Protein AF-X0Q2G2-F1 (afdb_monomer_lite)

Organism: NCBI:txid1219028

Secondary structure (DSSP, 8-state):
-HHHHHHTEEEEEEEEEEEEEEE-SSSEEEEEEEEEEEEEETTEEEEEEEEEEEEEEEETTEEEEEEEEEEEEEEEETTTGGGTTTSSS-B--TTS--B--SS----

Foldseek 3Di:
DVVVVVVQWDDKDKAWPD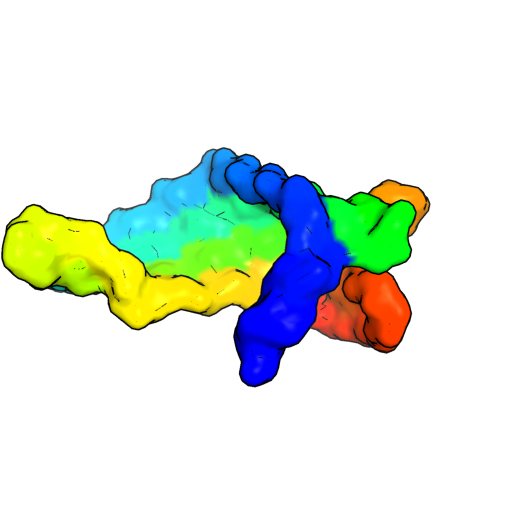KDWAAPDPFKIWIKTKIWMWTDGPNFIKIFIWIWTFIWGQDPNDIDTPDIDIWGQAMDTPVCQVCLLVDQQRYYDPPDDGHHTPDDHDD

InterPro domains:
  IPR032710 NTF2-like domain superfamily [SSF54427] (2-103)
  IPR037401 SnoaL-like domain [PF13577] (1-69)

Structure (mmCIF, N/CA/C/O backbone):
data_AF-X0Q2G2-F1
#
_entry.id   AF-X0Q2G2-F1
#
loop_
_atom_site.group_PDB
_atom_site.id
_atom_site.type_symbol
_atom_site.label_atom_id
_atom_site.label_alt_id
_atom_site.label_comp_id
_atom_site.label_asym_id
_atom_site.label_entity_id
_atom_site.label_seq_id
_atom_site.pdbx_PDB_ins_code
_atom_site.Cartn_x
_atom_site.Cartn_y
_atom_site.Cartn_z
_atom_site.occupancy
_atom_site.B_iso_or_equiv
_atom_site.auth_seq_id
_atom_site.auth_comp_id
_atom_site.auth_asym_id
_atom_site.auth_atom_id
_atom_site.pdbx_PDB_model_num
ATOM 1 N N . MET A 1 1 ? 15.925 10.761 9.512 1.00 45.66 1 MET A N 1
ATOM 2 C CA . MET A 1 1 ? 15.847 9.767 8.418 1.00 45.66 1 MET A CA 1
ATOM 3 C C . MET A 1 1 ? 14.576 9.940 7.573 1.00 45.66 1 MET A C 1
ATOM 5 O O . MET A 1 1 ? 14.708 10.290 6.410 1.00 45.66 1 MET A O 1
ATOM 9 N N . ILE A 1 2 ? 13.365 9.871 8.153 1.00 50.22 2 ILE A N 1
ATOM 10 C CA . ILE A 1 2 ? 12.073 10.001 7.428 1.00 50.22 2 ILE A CA 1
ATOM 11 C C . ILE A 1 2 ? 11.890 11.330 6.660 1.00 50.22 2 ILE A C 1
ATOM 13 O O . ILE A 1 2 ? 11.411 11.327 5.530 1.00 50.22 2 ILE A O 1
ATOM 17 N N . ARG A 1 3 ? 12.300 12.482 7.219 1.00 51.12 3 ARG A N 1
ATOM 18 C CA . ARG A 1 3 ? 12.173 13.787 6.528 1.00 51.12 3 ARG A CA 1
ATOM 19 C C . ARG A 1 3 ? 12.999 13.892 5.238 1.00 51.12 3 ARG A C 1
ATOM 21 O O . ARG A 1 3 ? 12.538 14.525 4.299 1.00 51.12 3 ARG A O 1
ATOM 28 N N . ARG A 1 4 ? 14.191 13.280 5.183 1.00 50.66 4 ARG A N 1
ATOM 29 C CA . ARG A 1 4 ? 15.050 13.301 3.981 1.00 50.66 4 ARG A CA 1
ATOM 30 C C . ARG A 1 4 ? 14.464 12.450 2.857 1.00 50.66 4 ARG A C 1
ATOM 32 O O . ARG A 1 4 ? 14.446 12.913 1.729 1.00 50.66 4 ARG A O 1
ATOM 39 N N . ALA A 1 5 ? 13.926 11.271 3.178 1.00 57.47 5 ALA A N 1
ATOM 40 C CA . ALA A 1 5 ? 13.230 10.436 2.197 1.00 57.47 5 ALA A CA 1
ATOM 41 C C . ALA A 1 5 ? 12.002 11.158 1.608 1.00 57.47 5 ALA A C 1
ATOM 43 O O . ALA A 1 5 ? 11.805 11.160 0.401 1.00 57.47 5 ALA A O 1
ATOM 44 N N . ARG A 1 6 ? 11.229 11.873 2.442 1.00 62.50 6 ARG A N 1
ATOM 45 C CA . ARG A 1 6 ? 10.064 12.655 1.984 1.00 62.50 6 ARG A CA 1
ATOM 46 C C . ARG A 1 6 ? 10.424 13.880 1.144 1.00 62.50 6 ARG A C 1
ATOM 48 O O . ARG A 1 6 ? 9.609 14.281 0.328 1.00 62.50 6 ARG A O 1
ATOM 55 N N . ALA A 1 7 ? 11.613 14.459 1.319 1.00 68.44 7 ALA A N 1
ATOM 56 C CA . ALA A 1 7 ? 12.060 15.592 0.504 1.00 68.44 7 ALA A CA 1
ATOM 57 C C . ALA A 1 7 ? 12.280 15.214 -0.973 1.00 68.44 7 ALA A C 1
ATOM 59 O O . ALA A 1 7 ? 12.261 16.091 -1.828 1.00 68.44 7 ALA A O 1
ATOM 60 N N . ALA A 1 8 ? 12.476 13.923 -1.264 1.00 77.62 8 ALA A N 1
ATOM 61 C CA . ALA A 1 8 ? 12.633 13.408 -2.621 1.00 77.62 8 ALA A CA 1
ATOM 62 C C . ALA A 1 8 ? 11.297 13.059 -3.303 1.00 77.62 8 ALA A C 1
ATOM 64 O O . ALA A 1 8 ? 11.290 12.731 -4.491 1.00 77.62 8 ALA A O 1
ATOM 65 N N . PHE A 1 9 ? 10.178 13.101 -2.571 1.00 87.88 9 PHE A N 1
ATOM 66 C CA . PHE A 1 9 ? 8.851 12.838 -3.119 1.00 87.88 9 PHE A CA 1
ATOM 67 C C . PHE A 1 9 ? 8.176 14.144 -3.543 1.00 87.88 9 PHE A C 1
ATOM 69 O O . PHE A 1 9 ? 8.069 15.088 -2.762 1.00 87.88 9 PHE A O 1
ATOM 76 N N . GLY A 1 10 ? 7.716 14.173 -4.791 1.00 91.75 10 GLY A N 1
ATOM 77 C CA . GLY A 1 10 ? 6.781 15.166 -5.304 1.00 91.75 10 GLY A CA 1
ATOM 78 C C . GLY A 1 10 ? 5.335 14.746 -5.032 1.00 91.75 10 GLY A C 1
ATOM 79 O O . GLY A 1 10 ? 5.002 14.248 -3.956 1.00 91.75 10 GLY A O 1
ATOM 80 N N . THR A 1 11 ? 4.461 14.943 -6.019 1.00 94.44 11 THR A N 1
ATOM 81 C CA . THR A 1 11 ? 3.059 14.513 -5.947 1.00 94.44 11 THR A CA 1
ATOM 82 C C . THR A 1 11 ? 2.963 13.005 -5.737 1.00 94.44 11 THR A C 1
ATOM 84 O O . THR A 1 11 ? 3.644 12.230 -6.410 1.00 94.44 11 THR A O 1
ATOM 87 N N . THR A 1 12 ? 2.093 12.591 -4.817 1.00 94.62 12 THR A N 1
ATOM 88 C CA . THR A 1 12 ? 1.776 11.179 -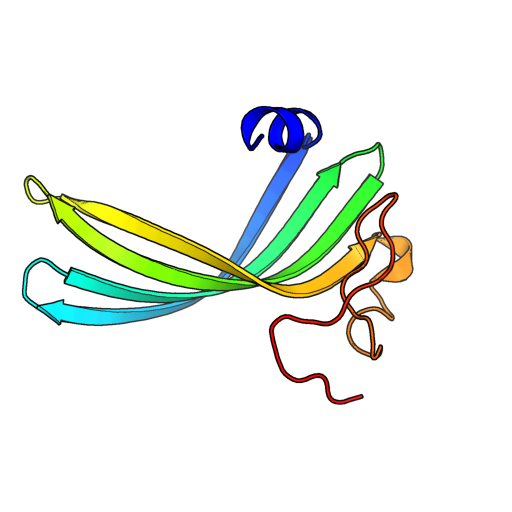4.599 1.00 94.62 12 THR A CA 1
ATOM 89 C C . THR A 1 12 ? 0.271 10.971 -4.658 1.00 94.62 12 THR A C 1
ATOM 91 O O . THR A 1 12 ? -0.489 11.790 -4.138 1.00 94.62 12 THR A O 1
ATOM 94 N N . LEU A 1 13 ? -0.155 9.888 -5.300 1.00 95.94 13 LEU A N 1
ATOM 95 C CA . LEU A 1 13 ? -1.534 9.427 -5.303 1.00 95.94 13 LEU A CA 1
ATOM 96 C C . LEU A 1 13 ? -1.559 8.047 -4.655 1.00 95.94 13 LEU A C 1
ATOM 98 O O . LEU A 1 13 ? -0.773 7.173 -5.011 1.00 95.94 13 LEU A O 1
ATOM 102 N N . HIS A 1 14 ? -2.463 7.862 -3.700 1.00 95.12 14 HIS A N 1
ATOM 103 C CA . HIS A 1 14 ? -2.743 6.564 -3.101 1.00 95.12 14 HIS A CA 1
ATOM 104 C C . HIS A 1 14 ? -4.211 6.247 -3.349 1.00 95.12 14 HIS A C 1
ATOM 106 O O . HIS A 1 14 ? -5.089 6.951 -2.847 1.00 95.12 14 HIS A O 1
ATOM 112 N N . THR A 1 15 ? -4.465 5.190 -4.112 1.00 97.31 15 THR A N 1
ATOM 113 C CA . THR A 1 15 ? -5.816 4.747 -4.460 1.00 97.31 15 THR A CA 1
ATOM 114 C C . THR A 1 15 ? -6.127 3.480 -3.670 1.00 97.31 15 THR A C 1
ATOM 116 O O . THR A 1 15 ? -5.626 2.407 -4.030 1.00 97.31 15 THR A O 1
ATOM 119 N N . PRO A 1 16 ? -6.902 3.575 -2.572 1.00 96.44 16 PRO A N 1
ATOM 120 C CA . PRO A 1 16 ? -7.337 2.399 -1.833 1.00 96.44 16 PRO A CA 1
ATOM 121 C C . PRO A 1 16 ? -8.336 1.594 -2.673 1.00 96.44 16 PRO A C 1
ATOM 123 O O . PRO A 1 16 ? -9.243 2.156 -3.281 1.00 96.44 16 PRO A O 1
ATOM 126 N N . HIS A 1 17 ? -8.169 0.273 -2.690 1.00 95.75 17 HIS A N 1
ATOM 127 C CA . HIS A 1 17 ? -9.076 -0.670 -3.360 1.00 95.75 17 HIS A CA 1
ATOM 128 C C . HIS A 1 17 ? -10.064 -1.286 -2.381 1.00 95.75 17 HIS A C 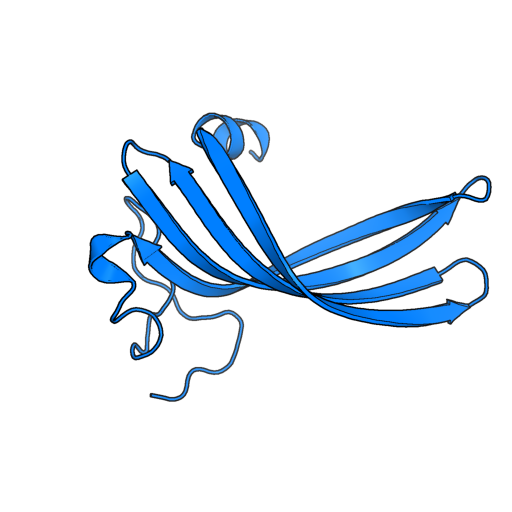1
ATOM 130 O O . HIS A 1 17 ? -11.237 -1.458 -2.696 1.00 95.75 17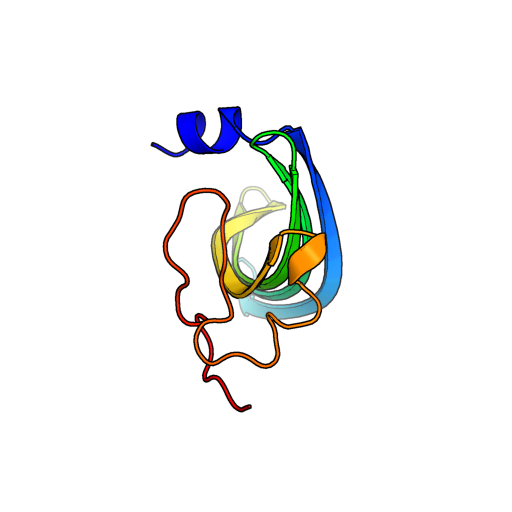 HIS A O 1
ATOM 136 N N . TYR A 1 18 ? -9.587 -1.609 -1.182 1.00 95.25 18 TYR A N 1
ATOM 137 C CA . TYR A 1 18 ? -10.413 -2.115 -0.099 1.00 95.25 18 TYR A CA 1
ATOM 138 C C . TYR A 1 18 ? -9.821 -1.711 1.245 1.00 95.25 18 TYR A C 1
ATOM 140 O O . TYR A 1 18 ? -8.620 -1.460 1.373 1.00 95.25 18 TYR A O 1
ATOM 148 N N . VAL A 1 19 ? -10.690 -1.690 2.247 1.00 96.81 19 VAL A N 1
ATOM 149 C CA . VAL A 1 19 ? -10.352 -1.449 3.644 1.00 96.81 19 VAL A CA 1
ATOM 150 C C . VAL A 1 19 ? -11.098 -2.500 4.455 1.00 96.81 19 VAL A C 1
ATOM 152 O O . VAL A 1 19 ? -12.323 -2.577 4.376 1.00 96.81 19 VAL A O 1
ATOM 155 N N . LEU A 1 20 ? -10.360 -3.320 5.197 1.00 98.06 20 LEU A N 1
ATOM 156 C CA . LEU A 1 20 ? -10.908 -4.224 6.202 1.00 98.06 20 LEU A CA 1
ATOM 157 C C . LEU A 1 20 ? -10.508 -3.688 7.575 1.00 98.06 20 LEU A C 1
ATOM 159 O O . LEU A 1 20 ? -9.329 -3.404 7.779 1.00 98.06 20 LEU A O 1
ATOM 163 N N . ILE A 1 21 ? -11.477 -3.524 8.475 1.00 98.31 21 ILE A N 1
ATOM 164 C CA . ILE A 1 21 ? -11.256 -3.059 9.848 1.00 98.31 21 ILE A CA 1
ATOM 165 C C . ILE A 1 21 ? -11.873 -4.075 10.797 1.00 98.31 21 ILE A C 1
ATOM 167 O O . ILE A 1 21 ? -13.063 -4.371 10.674 1.00 98.31 21 ILE A O 1
ATOM 171 N N . ASP A 1 22 ? -11.081 -4.532 11.760 1.00 98.50 22 ASP A N 1
ATOM 172 C CA . ASP A 1 22 ? -11.526 -5.397 12.847 1.00 98.50 22 ASP A CA 1
ATOM 173 C C . ASP A 1 22 ? -11.451 -4.618 14.166 1.00 98.50 22 ASP A C 1
ATOM 175 O O . ASP A 1 22 ? -10.380 -4.181 14.589 1.00 98.50 22 ASP A O 1
ATOM 179 N N . PHE A 1 23 ? -12.598 -4.419 14.819 1.00 98.38 23 PHE A N 1
ATOM 180 C CA . PHE A 1 23 ? -12.648 -3.806 16.148 1.00 98.38 23 PHE A CA 1
ATOM 181 C C . PHE A 1 23 ? -12.255 -4.845 17.198 1.00 98.38 23 PHE A C 1
ATOM 183 O O . PHE A 1 23 ? -12.881 -5.900 17.296 1.00 98.38 23 PHE A O 1
ATOM 190 N N . VAL A 1 24 ? -11.207 -4.544 17.964 1.00 98.25 24 VAL A N 1
ATOM 191 C CA . VAL A 1 24 ? -10.674 -5.426 19.012 1.00 98.25 24 VAL A CA 1
ATOM 192 C C . VAL A 1 24 ? -11.409 -5.178 20.328 1.00 98.25 24 VAL A C 1
ATOM 194 O O . VAL A 1 24 ? -11.785 -6.127 21.013 1.00 98.25 24 VAL A O 1
ATOM 197 N N . ASP A 1 25 ? -11.647 -3.907 20.649 1.00 98.31 25 ASP A N 1
ATOM 198 C CA . ASP A 1 25 ? -12.461 -3.445 21.772 1.00 98.31 25 ASP A CA 1
ATOM 199 C C . ASP A 1 25 ? -13.032 -2.039 21.476 1.00 98.31 25 ASP A C 1
ATOM 201 O O . ASP A 1 25 ? -13.005 -1.577 20.331 1.00 98.31 25 ASP A O 1
ATOM 205 N N . ASP A 1 26 ? -13.582 -1.366 22.491 1.00 98.25 26 ASP A N 1
ATOM 206 C CA . ASP A 1 26 ? -14.210 -0.043 22.358 1.00 98.25 26 ASP A CA 1
ATOM 207 C C . ASP A 1 26 ? -13.239 1.064 21.898 1.00 98.25 26 ASP A C 1
ATOM 209 O O . ASP A 1 26 ? -13.675 2.068 21.314 1.00 98.25 26 ASP A O 1
ATOM 213 N N . ASP A 1 27 ? -11.939 0.879 22.146 1.00 98.62 27 ASP A N 1
ATOM 214 C CA . ASP A 1 27 ? -10.892 1.875 21.936 1.00 98.62 27 ASP A CA 1
ATOM 215 C C . ASP A 1 27 ? -9.735 1.389 21.040 1.00 98.62 27 ASP A C 1
ATOM 217 O O . ASP A 1 27 ? -8.853 2.187 20.718 1.00 98.62 27 ASP A O 1
ATOM 221 N N . HIS A 1 28 ? -9.746 0.139 20.562 1.00 98.75 28 HIS A N 1
ATOM 222 C CA . HIS A 1 28 ? -8.724 -0.423 19.670 1.00 98.75 28 HIS A CA 1
ATOM 223 C C . HIS A 1 28 ? -9.315 -1.134 18.446 1.00 98.75 28 HIS A C 1
ATOM 225 O O . HIS A 1 28 ? -10.317 -1.847 18.525 1.00 98.75 28 HIS A O 1
ATOM 231 N N . 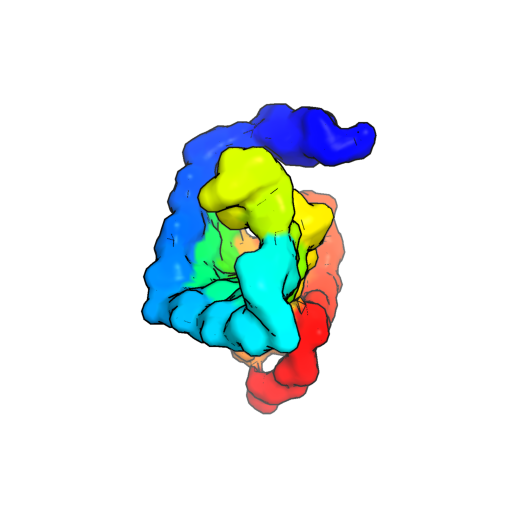ALA A 1 29 ? -8.648 -0.993 17.300 1.00 98.81 29 ALA A N 1
ATOM 232 C CA . ALA A 1 29 ? -8.976 -1.718 16.074 1.00 98.81 29 ALA A CA 1
ATOM 233 C C . ALA A 1 29 ? -7.716 -2.010 15.248 1.00 98.81 29 ALA A C 1
ATOM 235 O O . ALA A 1 29 ? -6.703 -1.324 15.385 1.00 98.81 29 ALA A O 1
ATOM 236 N N . THR A 1 30 ? -7.782 -2.992 14.356 1.00 98.75 30 THR A N 1
ATOM 237 C CA . THR A 1 30 ? -6.745 -3.262 13.351 1.00 98.75 30 THR A CA 1
ATOM 238 C C . THR A 1 30 ? -7.286 -3.014 11.947 1.00 98.75 30 THR A C 1
ATOM 240 O O . THR A 1 30 ? -8.497 -3.007 11.722 1.00 98.75 30 THR A O 1
ATOM 243 N N . GLY A 1 31 ? -6.389 -2.760 10.996 1.00 98.00 31 GLY A N 1
ATOM 244 C CA . GLY A 1 31 ? -6.739 -2.509 9.604 1.00 98.00 31 GLY A CA 1
ATOM 245 C C . GLY A 1 31 ? -5.844 -3.236 8.617 1.00 98.00 31 GLY A C 1
ATOM 246 O O . GLY A 1 31 ? -4.627 -3.310 8.794 1.00 98.00 31 GLY A O 1
ATOM 247 N N . LEU A 1 32 ? -6.457 -3.704 7.531 1.00 98.00 32 LEU A N 1
ATOM 248 C CA . LEU A 1 32 ? -5.762 -4.120 6.321 1.00 98.00 32 LEU A CA 1
ATOM 249 C C . LEU A 1 32 ? -6.301 -3.328 5.128 1.00 98.00 32 LEU A C 1
ATOM 251 O O . LEU A 1 32 ? -7.448 -3.504 4.711 1.00 98.00 32 LEU A O 1
ATOM 255 N N . VAL A 1 33 ? -5.453 -2.481 4.548 1.00 97.81 33 VAL A N 1
ATOM 256 C CA . VAL A 1 33 ? -5.818 -1.629 3.407 1.00 97.81 33 VAL A CA 1
ATOM 257 C C . VAL A 1 33 ? -5.002 -2.018 2.188 1.00 97.81 33 VAL A C 1
ATOM 259 O O . VAL A 1 33 ? -3.788 -1.835 2.171 1.00 97.81 33 VAL A O 1
ATOM 262 N N . GLY A 1 34 ? -5.658 -2.520 1.143 1.00 97.88 34 GLY A N 1
ATOM 263 C CA . GLY A 1 34 ? -5.020 -2.727 -0.157 1.00 97.88 34 GLY A CA 1
ATOM 264 C C . GLY A 1 34 ? -5.051 -1.443 -0.979 1.00 97.88 34 GLY A C 1
ATOM 265 O O . GLY A 1 34 ? -6.110 -0.829 -1.111 1.00 97.88 34 GLY A O 1
ATOM 266 N N . ALA A 1 35 ? -3.920 -1.037 -1.553 1.00 97.81 35 ALA A N 1
ATOM 267 C CA . ALA A 1 35 ? -3.833 0.190 -2.339 1.00 97.81 35 ALA A CA 1
ATOM 268 C C . ALA A 1 35 ? -2.869 0.061 -3.520 1.00 97.81 35 ALA A C 1
ATOM 270 O O . ALA A 1 35 ? -1.915 -0.715 -3.483 1.00 97.81 35 ALA A O 1
ATOM 271 N N . HIS A 1 36 ? -3.104 0.882 -4.539 1.00 97.56 36 HIS A N 1
ATOM 272 C CA . HIS A 1 36 ? -2.062 1.240 -5.494 1.00 97.56 36 HIS A CA 1
ATOM 273 C C . HIS A 1 36 ? -1.502 2.621 -5.165 1.00 97.56 36 HIS A C 1
ATOM 275 O O . HIS A 1 36 ? -2.206 3.466 -4.601 1.00 97.56 36 HIS A O 1
ATOM 281 N N . LEU A 1 37 ? -0.238 2.831 -5.520 1.00 96.44 37 LEU A N 1
ATOM 282 C CA . LEU A 1 37 ? 0.460 4.097 -5.359 1.00 96.44 37 LEU A CA 1
ATOM 283 C C . LEU A 1 37 ? 1.044 4.584 -6.681 1.00 96.44 37 LEU A C 1
ATOM 285 O O . LEU A 1 37 ? 1.528 3.792 -7.484 1.00 96.44 37 LEU A O 1
ATOM 289 N N . GLU A 1 38 ? 1.010 5.897 -6.867 1.00 97.12 38 GLU A N 1
ATOM 290 C CA . GLU A 1 38 ? 1.766 6.635 -7.873 1.00 97.12 38 GLU A CA 1
ATOM 291 C C . GLU A 1 38 ? 2.604 7.673 -7.140 1.00 97.12 38 GLU A C 1
ATOM 293 O O . GLU A 1 38 ? 2.075 8.485 -6.378 1.00 97.12 38 GLU A O 1
ATOM 298 N N . ILE A 1 39 ? 3.918 7.637 -7.327 1.00 95.56 39 ILE A N 1
ATOM 299 C CA . ILE A 1 39 ? 4.847 8.512 -6.614 1.00 95.56 39 ILE A CA 1
ATOM 300 C C . ILE A 1 39 ? 5.751 9.196 -7.629 1.00 95.56 39 ILE A C 1
ATOM 302 O O . ILE A 1 39 ? 6.536 8.536 -8.308 1.00 95.56 39 ILE A O 1
ATOM 306 N N . ALA A 1 40 ? 5.684 10.526 -7.691 1.00 95.44 40 ALA A N 1
ATOM 307 C CA . ALA A 1 40 ? 6.689 11.324 -8.377 1.00 95.44 40 ALA A CA 1
ATOM 308 C C . ALA A 1 40 ? 7.951 11.408 -7.508 1.00 95.44 40 ALA A C 1
ATOM 310 O O . ALA A 1 40 ? 7.895 11.865 -6.363 1.00 95.44 40 ALA A O 1
ATOM 311 N N . THR A 1 41 ? 9.098 10.978 -8.027 1.00 91.25 41 THR A N 1
ATOM 312 C CA . THR A 1 41 ? 10.378 11.023 -7.306 1.00 91.25 41 THR A CA 1
ATOM 313 C C . THR A 1 41 ? 11.554 10.931 -8.265 1.00 91.25 41 THR A C 1
ATOM 315 O O . THR A 1 41 ? 11.433 10.298 -9.305 1.00 91.25 41 THR A O 1
ATOM 318 N N . GLY A 1 42 ? 12.678 11.591 -7.969 1.00 85.56 42 GLY A N 1
ATOM 319 C CA . GLY A 1 42 ? 13.892 11.486 -8.796 1.00 85.56 42 GLY A CA 1
ATOM 320 C C . GLY A 1 42 ? 13.703 11.840 -10.282 1.00 85.56 42 GLY A C 1
ATOM 321 O O . GLY A 1 42 ? 14.417 11.318 -11.127 1.00 85.56 42 GLY A O 1
ATOM 322 N N . GLY A 1 43 ? 12.714 12.676 -10.625 1.00 89.06 43 GLY A N 1
ATOM 323 C CA . GLY A 1 43 ? 12.381 13.000 -12.021 1.00 89.06 43 GLY A CA 1
ATOM 324 C C . GLY A 1 43 ? 11.628 11.899 -12.783 1.00 89.06 43 GLY A C 1
ATOM 325 O O . GLY A 1 43 ? 11.473 12.006 -13.995 1.00 89.06 43 GLY A O 1
ATOM 326 N N . THR A 1 44 ? 11.144 10.866 -12.092 1.00 92.44 44 THR A N 1
ATOM 327 C CA . THR A 1 44 ? 10.381 9.747 -12.658 1.00 92.44 44 THR A CA 1
ATOM 328 C C . THR A 1 44 ? 9.098 9.480 -11.861 1.00 92.44 44 THR A C 1
ATOM 330 O O . THR A 1 44 ? 8.847 10.097 -10.821 1.00 92.44 44 THR A O 1
ATOM 333 N N . THR A 1 45 ? 8.275 8.561 -12.364 1.00 95.88 45 THR A N 1
ATOM 334 C CA . THR A 1 45 ? 7.071 8.064 -11.693 1.00 95.88 45 THR A CA 1
ATOM 335 C C . THR A 1 45 ? 7.271 6.608 -11.316 1.00 95.88 45 THR A C 1
ATOM 337 O O . THR A 1 45 ? 7.661 5.781 -12.141 1.00 95.88 45 THR A O 1
ATOM 340 N N . VAL A 1 46 ? 6.952 6.298 -10.069 1.00 96.19 46 VAL A N 1
ATOM 341 C CA . VAL A 1 46 ? 6.884 4.943 -9.537 1.00 96.19 46 VAL A CA 1
ATOM 342 C C . VAL A 1 46 ? 5.418 4.537 -9.417 1.00 96.19 46 VAL A C 1
ATOM 344 O O . VAL A 1 46 ? 4.631 5.295 -8.853 1.00 96.19 46 VAL A O 1
ATOM 347 N N . PHE A 1 47 ? 5.067 3.348 -9.910 1.00 97.69 47 PHE A N 1
ATOM 348 C CA . PHE A 1 47 ? 3.751 2.730 -9.732 1.00 97.69 47 PHE A CA 1
ATOM 349 C C . PHE A 1 47 ? 3.890 1.375 -9.039 1.00 97.69 47 PHE A C 1
ATOM 351 O O . PHE A 1 47 ? 4.848 0.637 -9.281 1.00 97.69 47 PHE A O 1
ATOM 358 N N . GLY A 1 48 ? 2.938 1.022 -8.181 1.00 97.00 48 GLY A N 1
ATOM 359 C CA . GLY A 1 48 ? 2.977 -0.260 -7.486 1.00 97.00 48 GLY A CA 1
ATOM 360 C C . GLY A 1 48 ? 1.750 -0.537 -6.638 1.00 97.00 48 GLY A C 1
ATOM 361 O O . GLY A 1 48 ? 0.898 0.333 -6.450 1.00 97.00 48 GLY A O 1
ATOM 362 N N . ALA A 1 49 ? 1.693 -1.753 -6.105 1.00 97.12 49 ALA A N 1
ATOM 363 C CA . ALA A 1 49 ? 0.672 -2.188 -5.166 1.00 97.12 49 ALA A CA 1
ATOM 364 C C . ALA A 1 49 ? 1.281 -2.425 -3.783 1.00 97.12 49 ALA A C 1
ATOM 366 O O . ALA A 1 49 ? 2.351 -3.027 -3.633 1.00 97.12 49 ALA A O 1
ATOM 367 N N . VAL A 1 50 ? 0.559 -1.982 -2.760 1.00 97.06 50 VAL A N 1
ATOM 368 C CA . VAL A 1 50 ? 0.935 -2.126 -1.355 1.00 97.06 50 VAL A CA 1
ATOM 369 C C . VAL A 1 50 ? -0.253 -2.600 -0.528 1.00 97.06 50 VAL A C 1
ATOM 371 O O . VAL A 1 50 ? -1.416 -2.454 -0.915 1.00 97.06 50 VAL A O 1
ATOM 374 N N . ARG A 1 51 ? 0.047 -3.146 0.646 1.00 97.38 51 ARG A N 1
ATOM 375 C CA . ARG A 1 51 ? -0.917 -3.337 1.724 1.00 97.38 51 ARG A CA 1
ATOM 376 C C . ARG A 1 51 ? -0.457 -2.553 2.939 1.00 97.38 51 ARG A C 1
ATOM 378 O O . ARG A 1 51 ? 0.715 -2.613 3.290 1.00 97.38 51 ARG A O 1
ATOM 385 N N . TYR A 1 52 ? -1.356 -1.819 3.574 1.00 97.75 52 TYR A N 1
ATOM 386 C CA . TYR A 1 52 ? -1.087 -1.231 4.877 1.00 97.75 52 TYR A CA 1
ATOM 387 C C . TYR A 1 52 ? -1.639 -2.149 5.958 1.00 97.75 52 TYR A C 1
ATOM 389 O O . TYR A 1 52 ? -2.824 -2.476 5.932 1.00 97.75 52 TYR A O 1
ATOM 397 N N . GLU A 1 53 ? -0.764 -2.554 6.868 1.00 98.06 53 GLU A N 1
ATOM 398 C CA . GLU A 1 53 ? -1.101 -3.213 8.128 1.00 98.06 53 GLU A CA 1
ATOM 399 C C . GLU A 1 53 ? -1.139 -2.116 9.194 1.00 98.06 53 GLU A C 1
ATOM 401 O O . GLU A 1 53 ? -0.151 -1.400 9.396 1.00 98.06 53 GLU A O 1
ATOM 406 N N . GLU A 1 54 ? -2.303 -1.908 9.799 1.00 98.25 54 GLU A N 1
ATOM 407 C CA . GLU A 1 54 ? -2.580 -0.745 10.640 1.00 98.25 54 GLU A CA 1
ATOM 408 C C . GLU A 1 54 ? -3.125 -1.154 11.999 1.00 98.25 54 GLU A C 1
ATOM 410 O O . GLU A 1 54 ? -3.892 -2.108 12.127 1.00 98.25 54 GLU A O 1
ATOM 415 N N . GLU A 1 55 ? -2.764 -0.368 13.004 1.00 98.62 55 GLU A N 1
ATOM 416 C CA . GLU A 1 55 ? -3.362 -0.411 14.330 1.00 98.62 55 GLU A CA 1
ATOM 417 C C . GLU A 1 55 ? -3.949 0.961 14.629 1.00 98.62 55 GLU A C 1
ATOM 419 O O . GLU A 1 55 ? -3.345 2.002 14.337 1.00 98.62 55 GLU A O 1
ATOM 424 N N . TYR A 1 56 ? -5.123 0.962 15.240 1.00 98.62 56 TYR A N 1
ATOM 425 C CA . TYR A 1 56 ? -5.876 2.150 15.581 1.00 98.62 56 TYR A CA 1
ATOM 426 C C . TYR A 1 56 ? -6.134 2.205 17.079 1.00 98.62 56 TYR A C 1
ATOM 428 O O . TYR A 1 56 ? -6.438 1.190 17.701 1.00 98.62 56 TYR A O 1
ATOM 436 N N . VAL A 1 57 ? -6.070 3.415 17.629 1.00 98.69 57 VAL A N 1
ATOM 437 C CA . VAL A 1 57 ? -6.451 3.706 19.013 1.00 98.69 57 VAL A CA 1
ATOM 438 C C . VAL A 1 57 ? -7.420 4.880 19.045 1.00 98.69 57 VAL A C 1
ATOM 440 O O . VAL A 1 57 ? -7.275 5.851 18.289 1.00 98.69 57 VAL A O 1
ATOM 443 N N . ARG A 1 58 ? -8.430 4.802 19.906 1.00 98.56 58 ARG A N 1
ATOM 444 C CA . ARG A 1 58 ? -9.379 5.878 20.154 1.00 98.56 58 ARG A CA 1
ATOM 445 C C . ARG A 1 58 ? -8.908 6.704 21.345 1.00 98.56 58 ARG A C 1
ATOM 447 O O . ARG A 1 58 ? -8.907 6.263 22.483 1.00 98.56 58 ARG A O 1
ATOM 454 N N . GLU A 1 59 ? -8.545 7.954 21.089 1.00 97.88 59 GLU A N 1
ATOM 455 C CA . GLU A 1 59 ? -8.099 8.886 22.126 1.00 97.88 59 GLU A CA 1
ATOM 456 C C . GLU A 1 59 ? -8.931 10.165 22.074 1.00 97.88 59 GLU A C 1
ATOM 458 O O . GLU A 1 59 ? -9.060 10.800 21.021 1.00 97.88 59 GLU A O 1
ATOM 463 N N . GLY A 1 60 ? -9.500 10.570 23.213 1.00 96.25 60 GLY A N 1
ATOM 464 C CA . GLY A 1 60 ? -10.378 11.745 23.267 1.00 96.25 60 GLY A CA 1
ATOM 465 C C . GLY A 1 60 ? -11.596 11.605 22.345 1.00 96.25 60 GLY A C 1
ATOM 466 O O . GLY A 1 60 ? -11.996 12.564 21.686 1.00 96.25 60 GLY A O 1
ATOM 467 N N . GLY A 1 61 ? -12.133 10.384 22.235 1.00 97.12 61 GLY A N 1
ATOM 468 C CA . GLY A 1 61 ? -13.288 10.055 21.400 1.00 97.12 61 GLY A CA 1
ATOM 469 C C . GLY A 1 61 ? -13.005 9.960 19.897 1.00 97.12 61 GLY A C 1
ATOM 470 O O . GLY A 1 61 ? -13.945 9.710 19.140 1.00 97.12 61 GLY A O 1
ATOM 471 N N . ARG A 1 62 ? -11.750 10.122 19.453 1.00 98.06 62 ARG A N 1
ATOM 472 C CA . ARG A 1 62 ? -11.354 10.100 18.035 1.00 98.06 62 ARG A CA 1
ATOM 473 C C . ARG A 1 62 ? -10.387 8.961 17.742 1.00 98.06 62 ARG A C 1
ATOM 475 O O . ARG A 1 62 ? -9.390 8.811 18.441 1.00 98.06 62 ARG A O 1
ATOM 482 N N . TRP A 1 63 ? -10.655 8.226 16.668 1.00 98.19 63 TRP A N 1
ATOM 483 C CA . TRP A 1 63 ? -9.738 7.223 16.137 1.00 98.19 63 TRP A CA 1
ATOM 484 C C . TRP A 1 63 ? -8.496 7.875 15.532 1.00 98.19 63 TRP A C 1
ATOM 486 O O . TRP A 1 63 ? -8.583 8.886 14.829 1.00 98.19 63 TRP A O 1
ATOM 496 N N . LYS A 1 64 ? -7.339 7.285 15.813 1.00 98.12 64 LYS A N 1
ATOM 497 C CA . LYS A 1 64 ? -6.026 7.680 15.302 1.00 98.12 64 LYS A CA 1
ATOM 498 C C . LYS A 1 64 ? -5.263 6.433 14.872 1.00 98.12 64 LYS A C 1
ATOM 500 O O . LYS A 1 64 ? -5.502 5.358 15.410 1.00 98.12 64 LYS A O 1
ATOM 505 N N . PHE A 1 65 ? -4.312 6.593 13.956 1.00 97.75 65 PHE A N 1
ATOM 506 C CA . PHE A 1 65 ? -3.316 5.554 13.698 1.00 97.75 65 PHE A CA 1
ATOM 507 C C . PHE A 1 65 ? -2.386 5.448 14.910 1.00 97.75 65 PHE A C 1
ATOM 509 O O . PHE A 1 65 ? -1.681 6.409 15.222 1.00 97.75 65 PHE A O 1
ATOM 516 N N . ALA A 1 66 ? -2.384 4.294 15.570 1.00 98.00 66 ALA A N 1
ATOM 517 C CA . ALA A 1 66 ? -1.346 3.917 16.522 1.00 98.00 66 ALA A CA 1
ATOM 518 C C . ALA A 1 66 ? -0.083 3.484 15.762 1.00 98.00 66 ALA A C 1
ATOM 520 O O . ALA A 1 66 ? 1.023 3.933 16.067 1.00 98.00 66 ALA A O 1
ATOM 521 N N . SER A 1 67 ? -0.259 2.690 14.701 1.00 97.88 67 SER A N 1
ATOM 522 C CA . SER A 1 67 ? 0.811 2.302 13.786 1.00 97.88 67 SER A CA 1
ATOM 523 C C . SER A 1 67 ? 0.285 2.118 12.357 1.00 97.88 67 SER A C 1
ATOM 525 O O . SER A 1 67 ? -0.899 1.871 12.124 1.00 97.88 67 SER A O 1
ATOM 527 N N . ARG A 1 68 ? 1.173 2.298 11.372 1.00 96.25 68 ARG A N 1
ATOM 528 C CA . ARG A 1 68 ? 0.905 2.020 9.956 1.00 96.25 68 ARG A CA 1
ATOM 529 C C . ARG A 1 68 ? 2.166 1.478 9.309 1.00 96.25 68 ARG A C 1
ATOM 531 O O . ARG A 1 68 ? 3.150 2.206 9.166 1.00 96.25 68 ARG A O 1
ATOM 538 N N . ASN A 1 69 ? 2.119 0.219 8.902 1.00 96.25 69 ASN A N 1
ATOM 539 C CA . ASN A 1 69 ? 3.205 -0.459 8.217 1.00 96.25 69 ASN A CA 1
ATOM 540 C C . ASN A 1 69 ? 2.829 -0.684 6.750 1.00 96.25 69 ASN A C 1
ATOM 542 O O . ASN A 1 69 ? 1.819 -1.312 6.451 1.00 96.25 69 ASN A O 1
ATOM 546 N N . MET A 1 70 ? 3.621 -0.140 5.827 1.00 95.19 70 MET A N 1
ATOM 547 C CA . MET A 1 70 ? 3.411 -0.330 4.395 1.00 95.19 70 MET A CA 1
ATOM 548 C C . MET A 1 70 ? 4.182 -1.559 3.922 1.00 95.19 70 MET A C 1
ATOM 550 O O . MET A 1 70 ? 5.409 -1.556 3.914 1.00 95.19 70 MET A O 1
ATOM 554 N N . ARG A 1 71 ? 3.452 -2.574 3.477 1.00 96.69 71 ARG A N 1
ATOM 555 C CA . ARG A 1 71 ? 3.974 -3.801 2.883 1.00 96.69 71 ARG A CA 1
ATOM 556 C C . ARG A 1 71 ? 3.903 -3.729 1.369 1.00 96.69 71 ARG A C 1
ATOM 558 O O . ARG A 1 71 ? 2.838 -3.491 0.802 1.00 96.69 71 ARG A O 1
ATOM 565 N N . THR A 1 72 ? 5.022 -3.955 0.703 1.00 96.50 72 THR A N 1
ATOM 566 C CA . THR A 1 72 ? 5.141 -3.827 -0.748 1.00 96.50 72 THR A CA 1
ATOM 567 C C . THR A 1 72 ? 4.844 -5.157 -1.432 1.00 96.50 72 THR A C 1
ATOM 569 O O . THR A 1 72 ? 5.497 -6.167 -1.166 1.00 96.50 72 THR A O 1
ATOM 572 N N . VAL A 1 73 ? 3.870 -5.168 -2.346 1.00 96.31 73 VAL A N 1
ATOM 573 C CA . VAL A 1 73 ? 3.574 -6.331 -3.200 1.00 96.31 73 VAL A CA 1
ATOM 574 C C . VAL A 1 73 ? 4.469 -6.294 -4.436 1.00 96.31 73 VAL A C 1
ATOM 576 O O . VAL A 1 73 ? 5.229 -7.220 -4.688 1.00 96.31 73 VAL A O 1
ATOM 579 N N . HIS A 1 74 ? 4.415 -5.194 -5.180 1.00 97.00 74 HIS A N 1
ATOM 580 C CA . HIS A 1 74 ? 5.326 -4.908 -6.282 1.00 97.00 74 HIS A CA 1
ATOM 581 C C . HIS A 1 74 ? 5.413 -3.399 -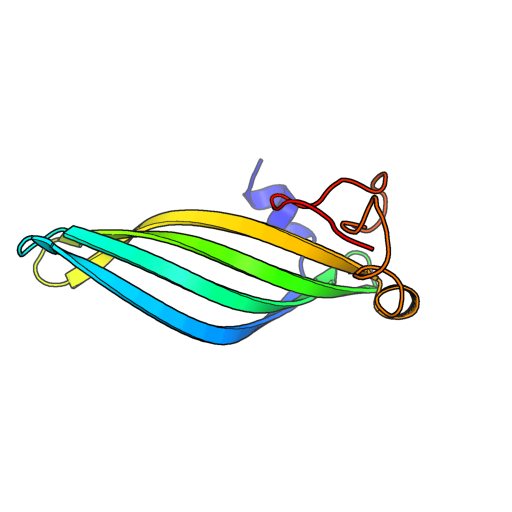6.482 1.00 97.00 74 HIS A C 1
ATOM 583 O O . HIS A 1 74 ? 4.509 -2.657 -6.090 1.00 97.00 74 HIS A O 1
ATOM 589 N N . LEU A 1 75 ? 6.497 -2.954 -7.101 1.00 96.56 75 LEU A N 1
ATOM 590 C CA . LEU A 1 75 ? 6.759 -1.556 -7.378 1.00 96.56 75 LEU A CA 1
ATOM 591 C C . LEU A 1 75 ? 7.745 -1.453 -8.537 1.00 96.56 75 LEU A C 1
ATOM 593 O O . LEU A 1 75 ? 8.731 -2.185 -8.582 1.00 96.56 75 LEU A O 1
ATOM 597 N N . GLY A 1 76 ? 7.510 -0.530 -9.459 1.00 96.25 76 GLY A N 1
ATOM 598 C CA . GLY A 1 76 ? 8.461 -0.256 -10.524 1.00 96.25 76 GLY A CA 1
ATOM 599 C C . GLY A 1 76 ? 8.377 1.166 -11.035 1.00 96.25 76 GLY A C 1
ATOM 600 O O . GLY A 1 76 ? 7.371 1.856 -10.856 1.00 96.25 76 GLY A O 1
ATOM 601 N N . LEU A 1 77 ? 9.441 1.580 -11.718 1.00 95.00 77 LEU A N 1
ATOM 602 C CA . LEU A 1 77 ? 9.393 2.745 -12.591 1.00 95.00 77 LEU A CA 1
ATOM 603 C C . LEU A 1 77 ? 8.269 2.559 -13.616 1.00 95.00 77 LEU A C 1
ATOM 605 O O . LEU A 1 77 ? 8.010 1.438 -14.057 1.00 95.00 77 LEU A O 1
ATOM 609 N N . TRP A 1 78 ? 7.624 3.647 -14.031 1.00 94.12 78 TRP A N 1
ATOM 610 C CA . TRP A 1 78 ? 6.462 3.594 -14.924 1.00 94.12 78 TRP A CA 1
ATOM 611 C C . TRP A 1 78 ? 6.699 2.752 -16.189 1.00 94.12 78 TRP A C 1
ATOM 613 O O . TRP A 1 78 ? 5.859 1.937 -16.558 1.00 94.12 78 TRP A O 1
ATOM 623 N N . GLY A 1 79 ? 7.869 2.888 -16.821 1.00 93.06 79 GLY A N 1
ATOM 624 C CA . GLY A 1 79 ? 8.234 2.111 -18.013 1.00 93.06 79 GLY A CA 1
ATOM 625 C C . GLY A 1 79 ? 8.528 0.628 -17.756 1.00 93.06 79 GLY A C 1
ATOM 626 O O . GLY A 1 79 ? 8.518 -0.170 -18.686 1.00 93.06 79 GLY A O 1
ATOM 627 N N . GLU A 1 80 ? 8.768 0.238 -16.506 1.00 93.88 80 GLU A N 1
ATOM 628 C CA . GLU A 1 80 ? 9.178 -1.119 -16.123 1.00 93.88 80 GLU A CA 1
ATOM 629 C C . GLU A 1 80 ? 8.076 -1.889 -15.387 1.00 93.88 80 GLU A C 1
ATOM 631 O O . GLU A 1 80 ? 8.150 -3.117 -15.254 1.00 93.88 80 GLU A O 1
ATOM 636 N N . VAL A 1 81 ? 7.039 -1.186 -14.915 1.00 95.25 81 VAL A N 1
ATOM 637 C CA . VAL A 1 81 ? 6.032 -1.748 -14.009 1.00 95.25 81 VAL A CA 1
ATOM 638 C C . VAL A 1 81 ? 5.271 -2.923 -14.618 1.00 95.25 81 VAL A C 1
ATOM 640 O O . VAL A 1 81 ? 4.920 -3.849 -13.886 1.00 95.25 81 VAL A O 1
ATOM 643 N N . ALA A 1 82 ? 5.138 -2.961 -15.948 1.00 94.06 82 ALA A N 1
ATOM 644 C CA . ALA A 1 82 ? 4.535 -4.060 -16.706 1.00 94.06 82 ALA A CA 1
ATOM 645 C C . ALA A 1 82 ? 5.155 -5.441 -16.407 1.00 94.06 82 ALA A C 1
ATOM 647 O O . ALA A 1 82 ? 4.496 -6.458 -16.590 1.00 94.06 82 ALA A O 1
ATOM 648 N N . THR A 1 83 ? 6.404 -5.481 -15.930 1.00 95.12 83 THR A N 1
ATOM 649 C CA . THR A 1 83 ? 7.129 -6.725 -15.605 1.00 95.12 83 THR A CA 1
ATOM 650 C C . THR A 1 83 ? 7.452 -6.874 -14.121 1.00 95.12 83 THR A C 1
ATOM 652 O O . THR A 1 83 ? 8.088 -7.848 -13.718 1.00 95.12 83 THR A O 1
ATOM 655 N N . SER A 1 84 ? 7.075 -5.896 -13.295 1.00 94.12 84 SER A N 1
ATOM 656 C CA . SER A 1 84 ? 7.401 -5.916 -11.865 1.00 94.12 84 SER A CA 1
ATOM 657 C C . SER A 1 84 ? 6.659 -7.045 -11.146 1.00 94.12 84 SER A C 1
ATOM 659 O O . SER A 1 84 ? 7.289 -7.831 -10.451 1.00 94.12 84 SER A O 1
ATOM 661 N N . LEU A 1 85 ? 5.355 -7.207 -11.390 1.00 92.44 85 LEU A N 1
ATOM 662 C CA . LEU A 1 85 ? 4.523 -8.215 -10.722 1.00 92.44 85 LEU A CA 1
ATOM 663 C C . LEU A 1 85 ? 4.816 -9.663 -11.165 1.00 92.44 85 LEU A C 1
ATOM 665 O O . LEU A 1 85 ? 4.476 -10.602 -10.454 1.00 92.44 85 LEU A O 1
ATOM 669 N N . THR A 1 86 ? 5.468 -9.852 -12.313 1.00 94.31 86 THR A N 1
ATOM 670 C CA . THR A 1 86 ? 5.844 -11.169 -12.861 1.00 94.31 86 THR A CA 1
ATOM 671 C C . THR A 1 86 ? 7.322 -11.498 -12.624 1.00 94.31 86 THR A C 1
ATOM 673 O O . THR A 1 86 ? 7.920 -12.276 -13.365 1.00 94.31 86 THR A O 1
ATOM 676 N N . SER A 1 87 ? 7.950 -10.870 -11.628 1.00 94.50 87 SER A N 1
ATOM 677 C CA . SER A 1 87 ? 9.367 -11.035 -11.300 1.00 94.50 87 SER A CA 1
ATOM 678 C C . SER A 1 87 ? 9.562 -11.578 -9.888 1.00 94.50 87 SER A C 1
ATOM 680 O O . SER A 1 87 ? 8.799 -11.255 -8.984 1.00 94.50 87 SER A O 1
ATOM 682 N N . GLN A 1 88 ? 10.639 -12.342 -9.684 1.00 95.75 88 GLN A N 1
ATOM 683 C CA . GLN A 1 88 ? 11.090 -12.769 -8.352 1.00 95.75 88 GLN A CA 1
ATOM 684 C C . GLN A 1 88 ? 11.555 -11.592 -7.476 1.00 95.75 88 GLN A C 1
ATOM 686 O O . GLN A 1 88 ? 11.529 -11.687 -6.251 1.00 95.75 88 GLN A O 1
ATOM 691 N N . LEU A 1 89 ? 11.949 -10.472 -8.098 1.00 96.56 89 LEU A N 1
ATOM 692 C CA . LEU A 1 89 ? 12.359 -9.231 -7.433 1.00 96.56 89 LEU A CA 1
ATOM 693 C C . LEU A 1 89 ? 11.435 -8.085 -7.884 1.00 96.56 89 LEU A C 1
ATOM 695 O O . LEU A 1 89 ? 11.794 -7.283 -8.757 1.00 96.56 89 LEU A O 1
ATOM 699 N N . PRO A 1 90 ? 10.195 -8.052 -7.364 1.00 97.12 90 PRO A N 1
ATOM 700 C CA . PRO A 1 90 ? 9.144 -7.184 -7.871 1.00 97.12 90 PRO A CA 1
ATOM 701 C C . PRO A 1 90 ? 9.228 -5.744 -7.353 1.00 97.12 90 PRO A C 1
ATOM 703 O O . PRO A 1 90 ? 8.397 -4.934 -7.753 1.00 97.12 90 PRO A O 1
ATOM 706 N N . VAL A 1 91 ? 10.170 -5.409 -6.463 1.00 97.19 91 VAL A N 1
ATOM 707 C CA . VAL A 1 91 ? 10.294 -4.076 -5.849 1.00 97.19 91 VAL A CA 1
ATOM 708 C C . VAL A 1 91 ? 11.500 -3.343 -6.427 1.00 97.19 91 VAL A C 1
ATOM 710 O O . VAL A 1 91 ? 12.636 -3.697 -6.127 1.00 97.19 91 VAL A O 1
ATOM 713 N N . ARG A 1 92 ? 11.258 -2.322 -7.255 1.00 95.44 92 ARG A N 1
ATOM 714 C CA . ARG A 1 92 ? 12.291 -1.599 -8.018 1.00 95.44 92 ARG A CA 1
ATOM 715 C C . ARG A 1 92 ? 12.167 -0.090 -7.809 1.00 95.44 92 ARG A C 1
ATOM 717 O O . ARG A 1 92 ? 11.467 0.598 -8.553 1.00 95.44 92 ARG A O 1
ATOM 724 N N . TRP A 1 93 ? 12.811 0.418 -6.762 1.00 93.38 93 TRP A N 1
ATOM 725 C CA . TRP A 1 93 ? 12.908 1.860 -6.529 1.00 93.38 93 TRP A CA 1
ATOM 726 C C . TRP A 1 93 ? 13.956 2.496 -7.456 1.00 93.38 93 TRP A C 1
ATOM 728 O O . TRP A 1 93 ? 14.914 1.819 -7.828 1.00 93.38 93 TRP A O 1
ATOM 738 N N . PRO A 1 94 ? 13.820 3.791 -7.802 1.00 90.50 94 PRO A N 1
ATOM 739 C CA . PRO A 1 94 ? 14.883 4.513 -8.490 1.00 90.50 94 PRO A CA 1
ATOM 740 C C . PRO A 1 94 ? 16.190 4.422 -7.694 1.00 90.50 94 PRO A C 1
ATOM 742 O O . PRO A 1 94 ? 16.179 4.581 -6.472 1.00 90.50 94 PRO A O 1
ATOM 745 N N . ASP A 1 95 ? 17.294 4.169 -8.395 1.00 88.75 95 ASP A N 1
ATOM 746 C CA . ASP A 1 95 ? 18.655 4.108 -7.842 1.00 88.75 95 ASP A CA 1
ATOM 747 C C . ASP A 1 95 ? 18.877 3.053 -6.735 1.00 88.75 95 ASP A C 1
ATOM 749 O O . ASP A 1 95 ? 19.859 3.125 -5.994 1.00 88.75 95 ASP A O 1
ATOM 753 N N . ALA A 1 96 ? 17.988 2.061 -6.616 1.00 90.56 96 ALA A N 1
ATOM 754 C CA . ALA A 1 96 ? 18.110 0.959 -5.666 1.00 90.56 96 ALA A CA 1
ATOM 755 C C . ALA A 1 96 ? 18.167 -0.397 -6.379 1.00 90.56 96 ALA A C 1
ATOM 757 O O . ALA A 1 96 ? 17.561 -0.591 -7.432 1.00 90.56 96 ALA A O 1
ATOM 758 N N . GLU A 1 97 ? 18.844 -1.360 -5.756 1.00 95.12 97 GLU A N 1
ATOM 759 C CA . GLU A 1 97 ? 18.816 -2.747 -6.218 1.00 95.12 97 GLU A CA 1
ATOM 760 C C . GLU A 1 97 ? 17.398 -3.338 -6.103 1.00 95.12 97 GLU A C 1
ATOM 762 O O . GLU A 1 97 ? 16.716 -3.098 -5.096 1.00 95.12 97 GLU A O 1
ATOM 767 N N . PRO A 1 98 ? 16.941 -4.133 -7.090 1.00 96.19 98 PRO A N 1
ATOM 768 C CA . PRO A 1 98 ? 15.671 -4.840 -7.004 1.00 96.19 98 PRO A CA 1
ATOM 769 C C . PRO A 1 98 ? 15.583 -5.740 -5.766 1.00 96.19 98 PRO A C 1
ATOM 771 O O . PRO A 1 98 ? 16.503 -6.496 -5.459 1.00 96.19 98 PRO A O 1
ATOM 774 N N . ALA A 1 99 ? 14.439 -5.704 -5.086 1.00 96.56 99 ALA A N 1
ATOM 775 C CA . ALA A 1 99 ? 14.194 -6.456 -3.859 1.00 96.56 99 ALA A CA 1
ATOM 776 C C . ALA A 1 99 ? 12.959 -7.362 -3.965 1.00 96.56 99 ALA A C 1
ATOM 778 O O . ALA A 1 99 ? 12.112 -7.213 -4.854 1.00 96.56 99 ALA A O 1
ATOM 779 N N . SER A 1 100 ? 12.860 -8.316 -3.037 1.00 96.56 100 SER A N 1
ATOM 780 C CA . SER A 1 100 ? 11.688 -9.177 -2.882 1.00 96.56 100 SER A CA 1
ATOM 781 C C . SER A 1 100 ? 10.474 -8.392 -2.377 1.00 96.56 100 SER A C 1
ATOM 783 O O . SER A 1 100 ? 10.608 -7.366 -1.711 1.00 96.56 100 SER A O 1
ATOM 785 N N . SER A 1 101 ? 9.278 -8.915 -2.647 1.00 96.94 101 SER A N 1
ATOM 786 C CA . SER A 1 101 ? 8.055 -8.459 -1.981 1.00 96.94 101 SER A CA 1
ATOM 787 C C . SER A 1 101 ? 8.088 -8.786 -0.481 1.00 96.94 101 SER A C 1
ATOM 789 O O . SER A 1 101 ? 8.732 -9.748 -0.062 1.00 96.94 101 SER A O 1
ATOM 791 N N . ASP A 1 102 ? 7.334 -8.023 0.316 1.00 96.75 102 ASP A N 1
ATOM 792 C CA . ASP A 1 102 ? 6.984 -8.388 1.696 1.00 96.75 102 ASP A CA 1
ATOM 793 C C . ASP A 1 102 ? 6.048 -9.617 1.767 1.00 96.75 102 ASP A C 1
ATOM 795 O O . ASP A 1 102 ? 5.851 -10.190 2.838 1.00 96.75 102 ASP A O 1
ATOM 799 N N . TYR A 1 103 ? 5.463 -10.028 0.637 1.00 93.56 103 TYR A N 1
ATOM 800 C CA . TYR A 1 103 ? 4.617 -11.212 0.497 1.00 93.56 103 TYR A CA 1
ATOM 801 C C . TYR A 1 103 ? 5.295 -12.283 -0.365 1.00 93.56 103 TYR A C 1
ATOM 803 O O . TYR A 1 103 ? 6.171 -12.003 -1.180 1.00 93.56 103 TYR A O 1
ATOM 811 N N . ALA A 1 104 ? 4.859 -13.536 -0.210 1.00 90.81 104 ALA A N 1
ATOM 812 C CA . ALA A 1 104 ? 5.366 -14.638 -1.018 1.00 90.81 104 ALA A CA 1
ATOM 813 C C . ALA A 1 104 ? 5.108 -14.389 -2.514 1.00 90.81 104 ALA A C 1
ATOM 815 O O . ALA A 1 104 ? 3.964 -14.217 -2.939 1.00 90.81 104 ALA A O 1
ATOM 816 N N . VAL A 1 105 ? 6.179 -14.415 -3.304 1.00 85.44 105 VAL A N 1
ATOM 817 C CA . VAL A 1 105 ? 6.127 -14.246 -4.756 1.00 85.44 105 VAL A CA 1
ATOM 818 C C . VAL A 1 105 ? 5.799 -15.584 -5.422 1.00 85.44 105 VAL A C 1
ATOM 820 O O . VAL A 1 105 ? 6.355 -16.624 -5.066 1.00 85.44 105 VAL A O 1
ATOM 823 N N . ARG A 1 106 ? 4.884 -15.560 -6.396 1.00 82.56 106 ARG A N 1
ATOM 824 C CA . ARG A 1 106 ? 4.588 -16.675 -7.306 1.00 82.56 106 ARG A CA 1
ATOM 825 C C . ARG A 1 106 ? 4.517 -16.102 -8.718 1.00 82.56 106 ARG A C 1
ATOM 827 O O . ARG A 1 106 ? 3.696 -15.220 -8.953 1.00 82.56 106 ARG A O 1
ATOM 834 N N . VAL A 1 107 ? 5.385 -16.572 -9.609 1.00 78.25 107 VAL A N 1
ATOM 835 C CA . VAL A 1 107 ? 5.504 -16.127 -11.011 1.00 78.25 107 VAL A CA 1
ATOM 836 C C . VAL A 1 107 ? 5.462 -17.319 -11.943 1.00 78.25 107 VAL A C 1
ATOM 838 O O . VAL A 1 107 ? 5.902 -18.406 -11.501 1.00 78.25 107 VAL A O 1
#

Radius of gyration: 15.79 Å; chains: 1; bounding box: 33×32×41 Å

Sequence (107 aa):
MIRRARAAFGTTLHTPHYVLIDFVDDDHATGLVGAHLEIATGGTTVFGAVRYEEEYVREGGRWKFASRNMRTVHLGLWGEVATSLTSQLPVRWPDAEPASSDYAVRV

pLDDT: mean 92.72, std 10.82, range [45.66, 98.81]